Protein AF-A0A482YAK3-F1 (afdb_monomer)

InterPro domains:
  IPR003761 Exonuclease VII, small subunit [PF02609] (15-63)
  IPR003761 Exonuclease VII, small subunit [TIGR01280] (13-63)
  IPR037004 Exonuclease VII, small subunit superfamily [G3DSA:1.10.287.1040] (8-65)
  IPR037004 Exonuclease VII, small subunit superfamily [SSF116842] (9-61)

Foldseek 3Di:
DPPPDPQDDPVLLVVLVVLLVVLVVVVVVVPDDPVVNVVSVVSNVVSVVVNCVNPCPDPDDDDDDD

Structure (mmCIF, N/CA/C/O backbone):
data_AF-A0A482YAK3-F1
#
_entry.id   AF-A0A482YAK3-F1
#
loop_
_atom_site.group_PDB
_atom_site.id
_atom_site.type_symbol
_atom_site.label_atom_id
_atom_site.label_alt_id
_atom_site.label_comp_id
_atom_site.label_asym_id
_atom_site.label_entity_id
_atom_site.label_seq_id
_atom_site.pdbx_PDB_ins_code
_atom_site.Cartn_x
_atom_site.Cartn_y
_atom_site.Cartn_z
_atom_site.occupancy
_atom_site.B_iso_or_equiv
_atom_site.auth_seq_id
_atom_site.auth_comp_id
_atom_site.auth_asym_id
_atom_site.auth_atom_id
_atom_site.pdbx_PDB_model_num
ATOM 1 N N . MET A 1 1 ? 29.625 8.928 -20.193 1.00 38.72 1 MET A N 1
ATOM 2 C CA . MET A 1 1 ? 28.743 8.473 -19.108 1.00 38.72 1 MET A CA 1
ATOM 3 C C . MET A 1 1 ? 27.425 8.211 -19.797 1.00 38.72 1 MET A C 1
ATOM 5 O O . MET A 1 1 ? 26.842 9.166 -20.290 1.00 38.72 1 MET A O 1
ATOM 9 N N . SER A 1 2 ? 27.089 6.949 -20.038 1.00 45.69 2 SER A N 1
ATOM 10 C CA . SER A 1 2 ? 25.777 6.606 -20.582 1.00 45.69 2 SER A CA 1
ATOM 11 C C . SER A 1 2 ? 24.843 6.561 -19.383 1.00 45.69 2 SER A C 1
ATOM 13 O O . SER A 1 2 ? 24.958 5.635 -18.585 1.00 45.69 2 SER A O 1
ATOM 15 N N . ASP A 1 3 ? 24.015 7.589 -19.211 1.00 52.97 3 ASP A N 1
ATOM 16 C CA . ASP A 1 3 ? 22.844 7.516 -18.337 1.00 52.97 3 ASP A CA 1
ATOM 17 C C . ASP A 1 3 ? 21.850 6.588 -19.037 1.00 52.97 3 ASP A C 1
ATOM 19 O O . ASP A 1 3 ? 20.985 7.026 -19.792 1.00 52.97 3 ASP A O 1
ATOM 23 N N . THR A 1 4 ? 22.058 5.279 -18.897 1.00 52.53 4 THR A N 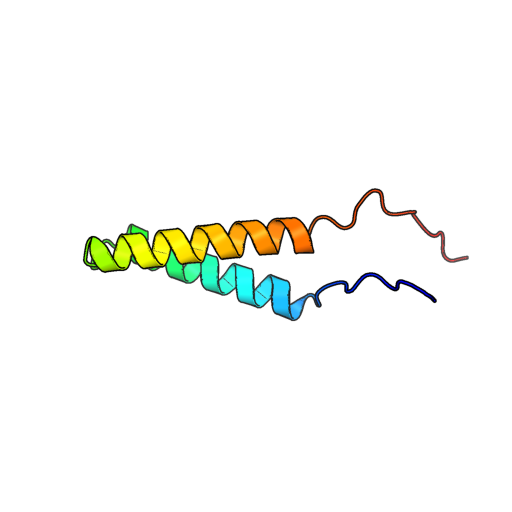1
ATOM 24 C CA . THR A 1 4 ? 20.981 4.331 -19.166 1.00 52.53 4 THR A CA 1
ATOM 25 C C . THR A 1 4 ? 19.954 4.580 -18.065 1.00 52.53 4 THR A C 1
ATOM 27 O O . THR A 1 4 ? 20.329 4.430 -16.899 1.00 52.53 4 THR A O 1
ATOM 30 N N . PRO A 1 5 ? 18.722 5.010 -18.388 1.00 58.69 5 PRO A N 1
ATOM 31 C CA . PRO A 1 5 ? 17.685 5.140 -17.376 1.00 58.69 5 PRO A CA 1
ATOM 32 C C . PRO A 1 5 ? 17.522 3.787 -16.681 1.00 58.69 5 PRO A C 1
ATOM 34 O O . PRO A 1 5 ? 17.531 2.744 -17.338 1.00 58.69 5 PRO A O 1
ATOM 37 N N . ASP A 1 6 ? 17.455 3.813 -15.354 1.00 64.25 6 ASP A N 1
ATOM 38 C CA . ASP A 1 6 ? 17.145 2.639 -14.545 1.00 64.25 6 ASP A CA 1
ATOM 39 C C . ASP A 1 6 ? 15.662 2.332 -14.767 1.00 64.25 6 ASP A C 1
ATOM 41 O O . ASP A 1 6 ? 14.799 2.890 -14.097 1.00 64.25 6 ASP A O 1
ATOM 45 N N . ILE A 1 7 ? 15.363 1.577 -15.829 1.00 65.50 7 ILE A N 1
ATOM 46 C CA . ILE A 1 7 ? 13.995 1.178 -16.151 1.00 65.50 7 ILE A CA 1
ATOM 47 C C . ILE A 1 7 ? 13.658 0.008 -15.221 1.00 65.50 7 ILE A C 1
ATOM 49 O O . ILE A 1 7 ? 14.317 -1.034 -15.326 1.00 65.50 7 ILE A O 1
ATOM 53 N N . PRO A 1 8 ? 12.671 0.160 -14.324 1.00 67.88 8 PRO A N 1
ATOM 54 C CA . PRO A 1 8 ? 12.222 -0.921 -13.460 1.00 67.88 8 PRO A CA 1
ATOM 55 C C . PRO A 1 8 ? 11.775 -2.109 -14.310 1.00 67.88 8 PRO A C 1
ATOM 57 O O . PRO A 1 8 ? 11.189 -1.943 -15.382 1.00 67.88 8 PRO A O 1
ATOM 60 N N . ASP A 1 9 ? 12.087 -3.322 -13.858 1.00 76.38 9 ASP A N 1
ATOM 61 C CA . ASP A 1 9 ? 11.647 -4.512 -14.575 1.00 76.38 9 ASP A CA 1
ATOM 62 C C . ASP A 1 9 ? 10.135 -4.736 -14.406 1.00 76.38 9 ASP A C 1
ATOM 64 O O . ASP A 1 9 ? 9.522 -4.344 -13.410 1.00 76.38 9 ASP A O 1
ATOM 68 N N . ASP A 1 10 ? 9.519 -5.405 -15.381 1.00 74.19 10 ASP A N 1
ATOM 69 C CA . ASP A 1 10 ? 8.082 -5.717 -15.361 1.00 74.19 10 ASP A CA 1
ATOM 70 C C . ASP A 1 10 ? 7.657 -6.494 -14.095 1.00 74.19 10 ASP A C 1
ATOM 72 O O . ASP A 1 10 ? 6.493 -6.443 -13.684 1.00 74.19 10 ASP A O 1
ATOM 76 N N . ALA A 1 11 ? 8.593 -7.223 -13.472 1.00 75.31 11 ALA A N 1
ATOM 77 C CA . ALA A 1 11 ? 8.360 -7.951 -12.230 1.00 75.31 11 ALA A CA 1
ATOM 78 C C . ALA A 1 11 ? 8.101 -6.988 -11.061 1.00 75.31 11 ALA A C 1
ATOM 80 O O . ALA A 1 11 ? 7.107 -7.153 -10.360 1.00 75.31 11 ALA A O 1
ATOM 81 N N . SER A 1 12 ? 8.909 -5.937 -10.912 1.00 86.75 12 SER A N 1
ATOM 82 C CA . SER A 1 12 ? 8.744 -4.924 -9.864 1.00 86.75 12 SER A CA 1
ATOM 83 C C . SER A 1 12 ? 7.437 -4.127 -9.992 1.00 86.75 12 SER A C 1
ATOM 85 O O . SER A 1 12 ? 6.769 -3.867 -8.991 1.00 86.75 12 SER A O 1
ATOM 87 N N . ILE A 1 13 ? 7.008 -3.814 -11.220 1.00 91.50 13 ILE A N 1
ATOM 88 C CA . ILE A 1 13 ? 5.715 -3.165 -11.505 1.00 91.50 13 ILE A CA 1
ATOM 89 C C . ILE A 1 13 ? 4.551 -4.081 -11.098 1.00 91.50 13 ILE A C 1
ATOM 91 O O . ILE A 1 13 ? 3.575 -3.636 -10.482 1.00 91.50 13 ILE A O 1
ATOM 95 N N . SER A 1 14 ? 4.656 -5.373 -11.425 1.00 93.38 14 SER A N 1
ATOM 96 C CA . SER A 1 14 ? 3.639 -6.374 -11.085 1.00 93.38 14 SER A CA 1
ATOM 97 C C . SER A 1 14 ? 3.531 -6.562 -9.570 1.00 93.38 14 SER A C 1
ATOM 99 O O . SER A 1 14 ? 2.431 -6.496 -9.030 1.00 93.38 14 SER A O 1
ATOM 101 N N . GLU A 1 15 ? 4.660 -6.684 -8.869 1.00 95.25 15 GLU A N 1
ATOM 102 C CA . GLU A 1 15 ? 4.714 -6.808 -7.406 1.00 95.25 15 GLU A CA 1
ATOM 103 C C . GLU A 1 15 ? 4.102 -5.588 -6.695 1.00 95.25 15 GLU A C 1
ATOM 105 O O . GLU A 1 15 ? 3.304 -5.740 -5.766 1.00 95.25 15 GLU A O 1
ATOM 110 N N . LYS A 1 16 ? 4.414 -4.365 -7.152 1.00 95.56 16 LYS A N 1
ATOM 111 C CA . LYS A 1 16 ? 3.808 -3.128 -6.621 1.00 95.56 16 LYS A CA 1
ATOM 112 C C . LYS A 1 16 ? 2.292 -3.103 -6.834 1.00 95.56 16 LYS A C 1
ATOM 114 O O . LYS A 1 16 ? 1.551 -2.676 -5.946 1.00 95.56 16 LYS A O 1
ATOM 119 N N . THR A 1 17 ? 1.827 -3.579 -7.989 1.00 96.75 17 THR A N 1
ATOM 120 C CA . THR A 1 17 ? 0.396 -3.653 -8.322 1.00 96.75 17 THR A CA 1
ATOM 121 C C . THR A 1 17 ? -0.330 -4.677 -7.451 1.00 96.75 17 THR A C 1
ATOM 123 O O . THR A 1 17 ? -1.350 -4.343 -6.852 1.00 96.75 17 THR A O 1
ATOM 126 N N . GLU A 1 18 ? 0.219 -5.884 -7.299 1.00 98.00 18 GLU A N 1
ATOM 127 C CA . GLU A 1 18 ? -0.330 -6.919 -6.411 1.00 98.00 18 GLU A CA 1
ATOM 128 C C . GLU A 1 18 ? -0.438 -6.403 -4.970 1.00 98.00 18 GLU A C 1
ATOM 130 O O . GLU A 1 18 ? -1.477 -6.540 -4.319 1.00 98.00 18 GLU A O 1
ATOM 135 N N . ARG A 1 19 ? 0.599 -5.712 -4.481 1.00 97.75 19 ARG A N 1
ATOM 136 C CA . ARG A 1 19 ? 0.580 -5.132 -3.137 1.00 97.75 19 ARG A CA 1
ATOM 137 C C . ARG A 1 19 ? -0.498 -4.057 -2.970 1.00 97.75 19 ARG A C 1
ATOM 139 O O . ARG A 1 19 ? -1.137 -3.989 -1.917 1.00 97.75 19 ARG A O 1
ATOM 146 N N . LEU A 1 20 ? -0.721 -3.225 -3.987 1.00 98.25 20 LEU A N 1
ATOM 147 C CA . LEU A 1 20 ? -1.800 -2.233 -3.984 1.00 98.25 20 LEU A CA 1
ATOM 148 C C . LEU A 1 20 ? -3.180 -2.892 -3.895 1.00 98.25 20 LEU A C 1
ATOM 150 O O . LEU A 1 20 ? -4.022 -2.433 -3.121 1.00 98.25 20 LEU A O 1
ATOM 154 N N . GLU A 1 21 ? -3.404 -3.979 -4.630 1.00 98.31 21 GLU A N 1
ATOM 155 C CA . GLU A 1 21 ? -4.658 -4.738 -4.578 1.00 98.31 21 GLU A CA 1
ATOM 156 C C . GLU A 1 21 ? -4.907 -5.331 -3.183 1.00 98.31 21 GLU A C 1
ATOM 158 O O . GLU A 1 21 ? -6.012 -5.212 -2.648 1.00 98.31 21 GLU A O 1
ATOM 163 N N . GLU A 1 22 ? -3.878 -5.888 -2.538 1.00 98.38 22 GLU A N 1
ATOM 164 C CA . GLU A 1 22 ? -3.974 -6.391 -1.160 1.00 98.38 22 GLU A CA 1
ATOM 165 C C . GLU A 1 22 ? -4.323 -5.297 -0.144 1.00 98.38 22 GLU A C 1
ATOM 167 O O . GLU A 1 22 ? -5.072 -5.537 0.810 1.00 98.38 22 GLU A O 1
ATOM 172 N N . ILE A 1 23 ? -3.743 -4.103 -0.302 1.00 98.38 23 ILE A N 1
ATOM 173 C CA . ILE A 1 23 ? -4.015 -2.953 0.566 1.00 98.38 23 ILE A CA 1
ATOM 174 C C . ILE A 1 23 ? -5.471 -2.511 0.404 1.00 98.38 23 ILE A C 1
ATOM 176 O O . ILE A 1 23 ? -6.162 -2.315 1.40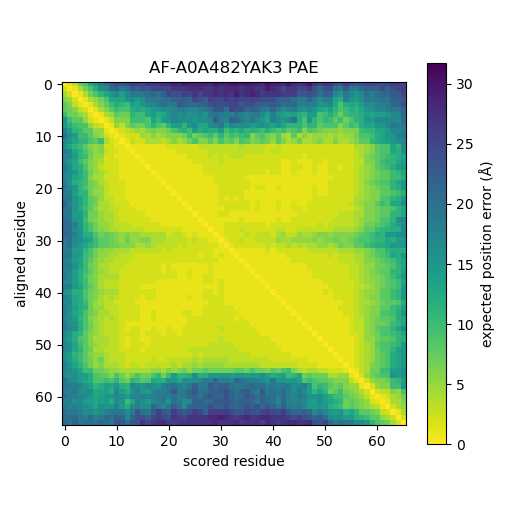6 1.00 98.38 23 ILE A O 1
ATOM 180 N N . ILE A 1 24 ? -5.944 -2.383 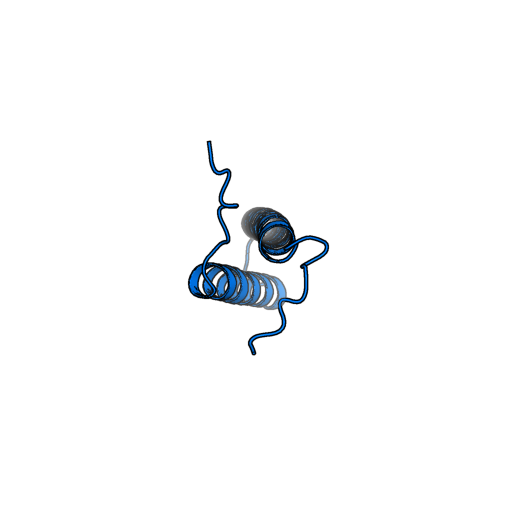-0.839 1.00 98.06 24 ILE A N 1
ATOM 181 C CA . ILE A 1 24 ? -7.329 -2.003 -1.142 1.00 98.06 24 ILE A CA 1
ATOM 182 C C . ILE A 1 24 ? -8.292 -3.021 -0.532 1.00 98.06 24 ILE A C 1
ATOM 184 O O 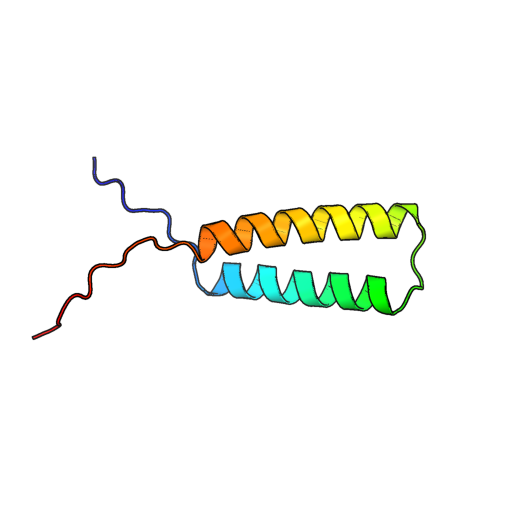. ILE A 1 24 ? -9.196 -2.623 0.198 1.00 98.06 24 ILE A O 1
ATOM 188 N N . ALA A 1 25 ? -8.050 -4.319 -0.731 1.00 98.00 25 ALA A N 1
ATOM 189 C CA . ALA A 1 25 ? -8.898 -5.373 -0.184 1.00 98.00 25 ALA A CA 1
ATOM 190 C C . ALA A 1 25 ? -9.003 -5.309 1.352 1.00 98.00 25 ALA A C 1
ATOM 192 O O . ALA A 1 25 ? -10.097 -5.419 1.901 1.00 98.00 25 ALA A O 1
ATOM 193 N N . GLN A 1 26 ? -7.890 -5.075 2.058 1.00 97.81 26 GLN A N 1
ATOM 194 C CA . GLN A 1 26 ? -7.892 -4.922 3.522 1.00 97.81 26 GLN A CA 1
ATOM 195 C C . GLN A 1 26 ? -8.648 -3.671 3.989 1.00 97.81 26 GLN A C 1
ATOM 197 O O . GLN A 1 26 ? -9.327 -3.701 5.015 1.00 97.81 26 GLN A O 1
ATOM 202 N N . LEU A 1 27 ? -8.518 -2.557 3.262 1.00 97.81 27 LEU A N 1
ATOM 203 C CA . LEU A 1 27 ? -9.231 -1.320 3.582 1.00 97.81 27 LEU A CA 1
ATOM 204 C C . LEU A 1 27 ? -10.739 -1.434 3.306 1.00 97.81 27 LEU A C 1
ATOM 206 O O . LEU A 1 27 ? -11.530 -0.880 4.068 1.00 97.81 27 LEU A O 1
ATOM 210 N N . GLU A 1 28 ? -11.136 -2.143 2.247 1.00 97.81 28 GLU A N 1
ATOM 211 C CA . GLU A 1 28 ? -12.539 -2.386 1.884 1.00 97.81 28 GLU A CA 1
ATOM 212 C C . GLU A 1 28 ? -13.246 -3.345 2.845 1.00 97.81 28 GLU A C 1
ATOM 214 O O . GLU A 1 28 ? -14.414 -3.130 3.173 1.00 97.81 28 GLU A O 1
ATOM 219 N N . ASP A 1 29 ? -12.542 -4.378 3.310 1.00 97.31 29 ASP A N 1
ATOM 220 C CA . ASP A 1 29 ? -13.052 -5.332 4.298 1.00 97.31 29 ASP A CA 1
ATOM 221 C C . ASP A 1 29 ? -13.364 -4.651 5.643 1.00 97.31 29 ASP A C 1
ATOM 223 O O . ASP A 1 29 ? -14.357 -4.955 6.307 1.00 97.31 29 ASP A O 1
ATOM 227 N N . GLY A 1 30 ? -12.565 -3.647 6.016 1.00 95.69 30 GLY A N 1
ATOM 228 C CA . GLY A 1 30 ? -12.831 -2.799 7.175 1.00 95.69 30 GLY A CA 1
ATOM 229 C C . GLY A 1 30 ? -12.540 -3.459 8.527 1.00 95.69 30 GLY A C 1
ATOM 230 O O . GLY A 1 30 ? -12.709 -2.803 9.558 1.00 95.69 30 GLY A O 1
ATOM 231 N N . GLU A 1 31 ? -12.039 -4.700 8.563 1.00 96.56 31 GLU A N 1
ATOM 232 C CA . GLU A 1 31 ? -11.560 -5.379 9.778 1.00 96.56 31 GLU A CA 1
ATOM 233 C C . GLU A 1 31 ? -10.148 -4.917 10.205 1.00 96.56 31 GLU A C 1
ATOM 235 O O . GLU A 1 31 ? -9.322 -5.689 10.694 1.00 96.56 31 GLU A O 1
ATOM 240 N N . VAL A 1 32 ? -9.857 -3.621 10.061 1.00 95.88 32 VAL A N 1
ATOM 241 C CA . VAL A 1 32 ? -8.586 -3.001 10.461 1.00 95.88 32 VAL A CA 1
ATOM 242 C C . VAL A 1 32 ? -8.818 -1.834 11.419 1.00 95.88 32 VAL A C 1
ATOM 244 O O . VAL A 1 32 ? -9.824 -1.127 11.360 1.00 95.88 32 VAL A O 1
ATOM 247 N N . SER A 1 33 ? -7.874 -1.609 12.337 1.00 97.88 33 SER A N 1
ATOM 248 C CA . SER A 1 33 ? -7.920 -0.426 13.202 1.00 97.88 33 SER A CA 1
ATOM 249 C C . SER A 1 33 ? -7.720 0.851 12.379 1.00 97.88 33 SER A C 1
ATOM 251 O O . SER A 1 33 ? -7.113 0.823 11.312 1.00 97.88 33 SER A O 1
ATOM 253 N N . LEU A 1 34 ? -8.168 2.001 12.894 1.00 97.88 34 LEU A N 1
ATOM 254 C CA . LEU A 1 34 ? -7.924 3.291 12.235 1.00 97.88 34 LEU A CA 1
ATOM 255 C C . LEU A 1 34 ? -6.424 3.575 12.060 1.00 97.88 34 LEU A C 1
ATOM 257 O O . LEU A 1 34 ? -6.014 4.108 11.035 1.00 97.88 34 LEU A O 1
ATOM 261 N N . GLU A 1 35 ? -5.610 3.226 13.056 1.00 98.25 35 GLU A N 1
ATOM 262 C CA . GLU A 1 35 ? -4.150 3.339 12.975 1.00 98.25 35 GLU A CA 1
ATOM 263 C C . GLU A 1 35 ? -3.613 2.504 11.810 1.00 98.25 35 GLU A C 1
ATOM 265 O O . GLU A 1 35 ? -2.949 3.039 10.924 1.00 98.25 35 GLU A O 1
ATOM 270 N N . ARG A 1 36 ? -4.019 1.231 11.731 1.00 97.38 36 ARG A N 1
ATOM 271 C CA . ARG A 1 36 ? -3.611 0.337 10.648 1.00 97.38 36 ARG A CA 1
ATOM 272 C C . ARG A 1 36 ? -4.110 0.806 9.282 1.00 97.38 36 ARG A C 1
ATOM 274 O O . ARG A 1 36 ? -3.372 0.730 8.306 1.00 97.38 36 ARG A O 1
ATOM 281 N N . ALA A 1 37 ? -5.329 1.331 9.205 1.00 98.19 37 ALA A N 1
ATOM 282 C CA . ALA A 1 37 ? -5.876 1.895 7.977 1.00 98.19 37 ALA A CA 1
ATOM 283 C C . ALA A 1 37 ? -5.057 3.102 7.482 1.00 98.19 37 ALA A C 1
ATOM 285 O O . ALA A 1 37 ? -4.839 3.239 6.282 1.00 98.19 37 ALA A O 1
ATOM 286 N N . ASN A 1 38 ? -4.557 3.952 8.388 1.00 98.31 38 ASN A N 1
ATOM 287 C CA . ASN A 1 38 ? -3.686 5.075 8.021 1.00 98.31 38 ASN A CA 1
ATOM 288 C C . ASN A 1 38 ? -2.315 4.607 7.517 1.00 98.31 38 ASN A C 1
ATOM 290 O O . ASN A 1 38 ? -1.795 5.179 6.558 1.00 98.31 38 ASN A O 1
ATOM 294 N N . GLU A 1 39 ? -1.738 3.571 8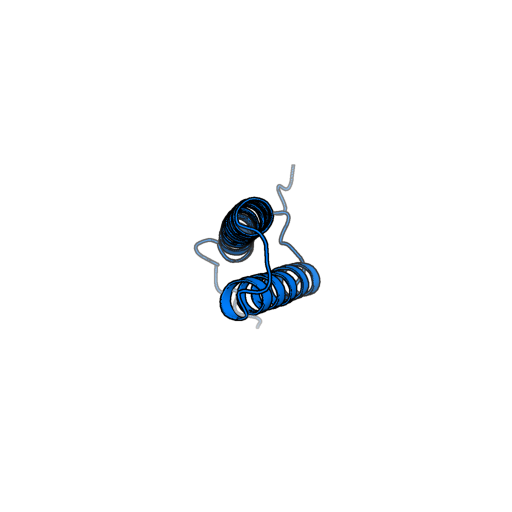.131 1.00 98.44 39 GLU A N 1
ATOM 295 C CA . GLU A 1 39 ? -0.492 2.961 7.649 1.00 98.44 39 GLU A CA 1
ATOM 296 C C . GLU A 1 39 ? -0.667 2.404 6.234 1.00 98.44 39 GLU A C 1
ATOM 298 O O . GLU A 1 39 ? 0.094 2.759 5.340 1.00 98.44 39 GLU A O 1
ATOM 303 N N . LEU A 1 40 ? -1.715 1.602 6.022 1.00 98.56 40 LEU A N 1
ATOM 304 C CA . LEU A 1 40 ? -2.052 1.011 4.726 1.00 98.56 40 LEU A CA 1
ATOM 305 C C . LEU A 1 40 ? -2.307 2.084 3.658 1.00 98.56 40 LEU A C 1
ATOM 307 O O . LEU A 1 40 ? -1.799 1.986 2.546 1.00 98.56 40 LEU A O 1
ATOM 311 N N . HIS A 1 41 ? -3.041 3.145 3.999 1.00 98.00 41 HIS A N 1
ATOM 312 C CA . HIS A 1 41 ? -3.263 4.277 3.099 1.00 98.00 41 HIS A CA 1
ATOM 313 C C . HIS A 1 41 ? -1.951 4.987 2.726 1.00 98.00 41 HIS A C 1
ATOM 315 O O . HIS A 1 41 ? -1.753 5.374 1.573 1.00 98.00 41 HIS A O 1
ATOM 321 N N . THR A 1 42 ? -1.048 5.169 3.693 1.00 98.44 42 THR A N 1
ATOM 322 C CA . THR A 1 42 ? 0.261 5.798 3.461 1.00 98.44 42 THR A CA 1
ATOM 323 C C . THR A 1 42 ? 1.126 4.932 2.550 1.00 98.44 42 THR A C 1
ATOM 325 O O . THR A 1 42 ? 1.667 5.437 1.569 1.00 98.44 42 THR A O 1
ATOM 328 N N . GLU A 1 43 ? 1.194 3.630 2.830 1.00 98.25 43 GLU A N 1
ATOM 329 C CA . GLU A 1 43 ? 1.896 2.644 2.005 1.00 98.25 43 GLU A CA 1
ATOM 330 C C . GLU A 1 43 ? 1.354 2.641 0.569 1.00 98.25 43 GLU A C 1
ATOM 332 O O . GLU A 1 43 ? 2.115 2.804 -0.381 1.00 98.25 43 GLU A O 1
ATOM 337 N N . GLY A 1 44 ? 0.031 2.555 0.403 1.00 98.19 44 GLY A N 1
ATOM 338 C CA . GLY A 1 44 ? -0.601 2.569 -0.916 1.00 98.19 44 GLY A CA 1
ATOM 339 C C . GLY A 1 44 ? -0.366 3.873 -1.683 1.00 98.19 44 GLY A C 1
ATOM 340 O O . GLY A 1 44 ? -0.166 3.851 -2.893 1.00 98.19 44 GLY A O 1
ATOM 341 N N . THR A 1 45 ? -0.328 5.017 -0.996 1.00 98.19 45 THR A N 1
ATOM 342 C CA . THR A 1 45 ? -0.022 6.306 -1.641 1.00 98.19 45 THR A CA 1
ATOM 343 C C . THR A 1 45 ? 1.413 6.344 -2.168 1.00 98.19 45 THR A C 1
ATOM 345 O O . THR A 1 45 ? 1.626 6.815 -3.282 1.00 98.19 45 THR A O 1
ATOM 348 N N . HIS A 1 46 ? 2.375 5.817 -1.406 1.00 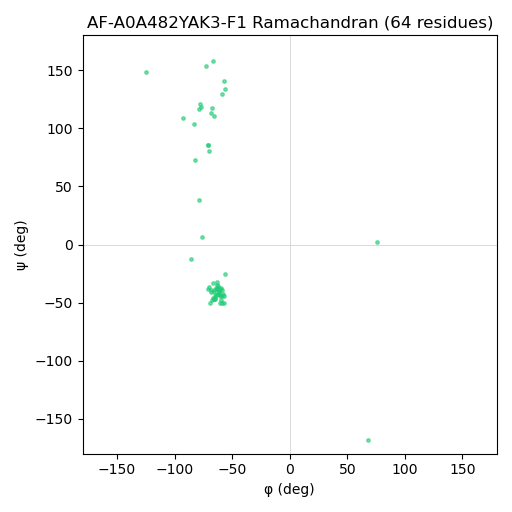97.25 46 HIS A N 1
ATOM 349 C CA . HIS A 1 46 ? 3.774 5.730 -1.829 1.00 97.25 46 HIS A CA 1
ATOM 350 C C . HIS A 1 46 ? 3.948 4.786 -3.024 1.00 97.25 46 HIS A C 1
ATOM 352 O O . HIS A 1 46 ? 4.554 5.157 -4.021 1.00 97.25 46 HIS A O 1
ATOM 358 N N . LEU A 1 47 ? 3.343 3.596 -2.968 1.00 96.81 47 LEU A N 1
ATOM 359 C CA . LEU A 1 47 ? 3.376 2.634 -4.074 1.00 96.81 47 LEU A CA 1
ATOM 360 C C . LEU A 1 47 ? 2.769 3.211 -5.361 1.00 96.81 47 LEU A C 1
ATOM 362 O O . LEU A 1 47 ? 3.281 2.962 -6.446 1.00 96.81 47 LEU A O 1
ATOM 366 N N . LEU A 1 48 ? 1.699 4.006 -5.255 1.00 96.38 48 LEU A N 1
ATOM 367 C CA . LEU A 1 48 ? 1.112 4.699 -6.405 1.00 96.38 48 LEU A CA 1
ATOM 368 C C . LEU A 1 48 ? 2.029 5.775 -6.993 1.00 96.38 48 LEU A C 1
ATOM 370 O O . LEU A 1 48 ? 1.953 6.028 -8.193 1.00 96.38 48 LEU A O 1
ATOM 374 N N . GLU A 1 49 ? 2.827 6.452 -6.170 1.00 94.94 49 GLU A N 1
ATOM 375 C CA . GLU A 1 49 ? 3.815 7.427 -6.636 1.00 94.94 49 GLU A CA 1
ATOM 376 C C . GLU A 1 49 ? 4.947 6.720 -7.381 1.00 94.94 49 GLU A C 1
ATOM 378 O O . GLU A 1 49 ? 5.185 7.038 -8.543 1.00 94.94 49 GLU A O 1
ATOM 383 N N . GLU A 1 50 ? 5.526 5.677 -6.785 1.00 92.19 50 GLU A N 1
ATOM 384 C CA . GLU A 1 50 ? 6.560 4.868 -7.435 1.00 92.19 50 GLU A CA 1
ATOM 385 C C . GLU A 1 50 ? 6.066 4.245 -8.744 1.00 92.19 50 GLU A C 1
ATOM 387 O O . GLU A 1 50 ? 6.747 4.312 -9.757 1.00 92.19 50 GLU A O 1
ATOM 392 N N . LEU A 1 51 ? 4.854 3.680 -8.766 1.00 93.12 51 LEU A N 1
ATOM 393 C CA . LEU A 1 51 ? 4.298 3.076 -9.977 1.00 93.12 51 LEU A CA 1
ATOM 394 C C . LEU A 1 51 ? 4.096 4.112 -11.093 1.00 93.12 51 LEU A C 1
ATOM 396 O O . LEU A 1 51 ? 4.210 3.788 -12.271 1.00 93.12 51 LEU A O 1
ATOM 400 N N . ARG A 1 52 ? 3.779 5.365 -10.744 1.00 90.75 52 ARG A N 1
ATOM 401 C CA . ARG A 1 52 ? 3.682 6.446 -11.734 1.00 90.75 52 ARG A CA 1
ATOM 402 C C . ARG A 1 52 ? 5.044 6.800 -12.305 1.00 90.75 52 ARG A C 1
ATOM 404 O O . ARG A 1 52 ? 5.108 7.035 -13.502 1.00 90.75 52 ARG A O 1
ATOM 411 N N . GLU A 1 53 ? 6.082 6.839 -11.477 1.00 89.38 53 GLU A N 1
ATOM 412 C CA . GLU A 1 53 ? 7.456 7.077 -11.928 1.00 89.38 53 GLU A CA 1
ATOM 413 C C . GLU A 1 53 ? 7.950 5.929 -12.817 1.00 89.38 53 GLU A C 1
ATOM 415 O O . GLU A 1 53 ? 8.467 6.176 -13.901 1.00 89.38 53 GLU A O 1
ATOM 420 N N . ASP A 1 54 ? 7.696 4.682 -12.414 1.00 88.12 54 ASP A N 1
ATOM 421 C CA . ASP A 1 54 ? 8.062 3.485 -13.175 1.00 88.12 54 ASP A CA 1
ATOM 422 C C . ASP A 1 54 ? 7.398 3.442 -14.563 1.00 88.12 54 ASP A C 1
ATOM 424 O O . ASP A 1 54 ? 8.002 3.011 -15.546 1.00 88.12 54 ASP A O 1
ATOM 428 N N . LEU A 1 55 ? 6.134 3.876 -14.645 1.00 87.81 55 LEU A N 1
ATOM 429 C CA . LEU A 1 55 ? 5.352 3.908 -15.885 1.00 87.81 55 LEU A CA 1
ATOM 430 C C . LEU A 1 55 ?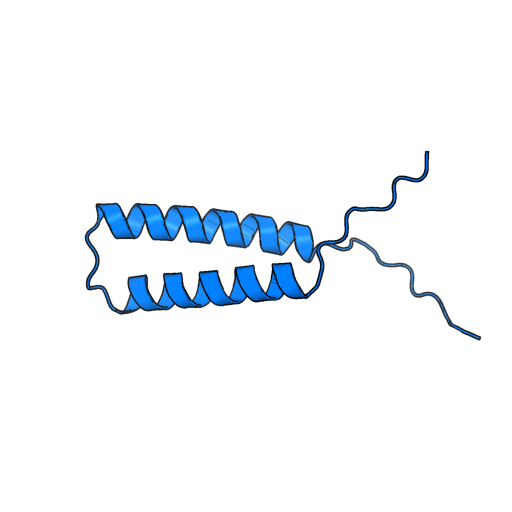 5.571 5.185 -16.709 1.00 87.81 55 LEU A C 1
ATOM 432 O O . LEU A 1 55 ? 5.147 5.237 -17.868 1.00 87.81 55 LEU A O 1
ATOM 436 N N . ASP A 1 56 ? 6.212 6.211 -16.148 1.00 85.38 56 ASP A N 1
ATOM 437 C CA . ASP A 1 56 ? 6.564 7.440 -16.858 1.00 85.38 56 ASP A CA 1
ATOM 438 C C . ASP A 1 56 ? 7.865 7.246 -17.649 1.00 85.38 56 ASP A C 1
ATOM 440 O O . ASP A 1 56 ? 8.933 7.759 -17.323 1.00 85.38 56 ASP A O 1
ATOM 444 N N . ILE A 1 57 ? 7.767 6.489 -18.745 1.00 75.44 57 ILE A N 1
ATOM 445 C CA . ILE A 1 57 ? 8.894 6.195 -19.651 1.00 75.44 57 ILE A CA 1
ATOM 446 C C . ILE A 1 57 ? 9.221 7.407 -20.566 1.00 75.44 57 ILE A C 1
ATOM 448 O O . ILE A 1 57 ? 10.059 7.321 -21.467 1.00 75.44 57 ILE A O 1
ATOM 452 N N . GLY A 1 58 ? 8.581 8.563 -20.345 1.00 74.50 58 GLY A N 1
ATOM 453 C CA . GLY A 1 58 ? 8.739 9.779 -21.145 1.00 74.50 58 GLY A CA 1
ATOM 454 C C . GLY A 1 58 ? 8.194 9.668 -22.578 1.00 74.50 58 GLY A C 1
ATOM 455 O O . GLY A 1 58 ? 7.484 8.727 -22.938 1.00 74.50 58 GLY A O 1
ATOM 456 N N . ASP A 1 59 ? 8.524 10.651 -23.426 1.00 69.69 59 ASP A N 1
ATOM 457 C CA . ASP A 1 59 ? 8.245 10.602 -24.870 1.00 69.69 59 ASP A CA 1
ATOM 458 C C . ASP A 1 59 ? 9.165 9.555 -25.524 1.00 69.69 59 ASP A C 1
ATOM 460 O O . ASP A 1 59 ? 10.266 9.856 -25.988 1.00 69.69 59 ASP A O 1
ATOM 464 N N . GLY A 1 60 ? 8.737 8.293 -25.512 1.00 65.25 60 GLY A N 1
ATOM 465 C CA . GLY A 1 60 ? 9.477 7.200 -26.134 1.00 65.25 60 GLY A CA 1
ATOM 466 C C . GLY A 1 60 ? 9.690 7.435 -27.635 1.00 65.25 60 GLY A C 1
ATOM 467 O O . GLY A 1 60 ? 8.743 7.689 -28.381 1.00 65.25 60 GLY A O 1
ATOM 468 N N . GLU A 1 61 ? 10.932 7.305 -28.111 1.00 68.50 61 GLU A N 1
ATOM 469 C CA . GLU A 1 61 ? 11.212 7.249 -29.549 1.00 68.50 61 GLU A CA 1
ATOM 470 C C . GLU A 1 61 ? 10.853 5.863 -30.103 1.00 68.50 61 GLU A C 1
ATOM 472 O O . GLU A 1 61 ? 11.451 4.846 -29.740 1.00 68.50 61 GLU A O 1
ATOM 477 N N . ILE A 1 62 ? 9.896 5.816 -31.035 1.00 78.56 62 ILE A N 1
ATOM 478 C CA . ILE A 1 62 ? 9.588 4.599 -31.792 1.00 78.56 62 ILE A CA 1
ATOM 479 C C . ILE A 1 62 ? 10.791 4.260 -32.676 1.00 78.56 62 ILE A C 1
ATOM 481 O O . ILE A 1 62 ? 11.074 4.947 -33.656 1.00 78.56 62 ILE A O 1
ATOM 485 N N . THR A 1 63 ? 11.490 3.174 -32.355 1.00 74.31 63 THR A N 1
ATOM 486 C CA . THR A 1 63 ? 12.571 2.644 -33.193 1.00 74.31 63 THR A CA 1
ATOM 487 C C . THR A 1 63 ? 12.012 1.589 -34.147 1.00 74.31 63 THR A C 1
ATOM 489 O O . THR A 1 63 ? 11.636 0.490 -33.741 1.00 74.31 63 THR A O 1
ATOM 492 N N . GLU A 1 64 ? 11.945 1.913 -35.441 1.00 79.44 64 GLU A N 1
ATOM 493 C CA . GLU A 1 64 ? 11.605 0.940 -36.485 1.00 79.44 64 GLU A CA 1
ATOM 494 C C . GLU A 1 64 ? 12.743 -0.084 -36.637 1.00 79.44 64 GLU A C 1
ATOM 496 O O . GLU A 1 64 ? 13.847 0.246 -37.078 1.00 79.44 64 GLU A O 1
ATOM 501 N N . ASN A 1 65 ? 12.476 -1.344 -36.284 1.00 69.12 65 ASN A N 1
ATOM 502 C CA . ASN A 1 65 ? 13.366 -2.460 -36.606 1.00 69.12 65 ASN A CA 1
ATOM 503 C C . ASN A 1 65 ? 13.178 -2.850 -38.082 1.00 69.12 65 ASN A C 1
ATOM 505 O O . ASN A 1 65 ? 12.067 -3.187 -38.495 1.00 69.12 65 ASN A O 1
ATOM 509 N N . ARG A 1 66 ? 14.261 -2.779 -38.864 1.00 59.69 66 ARG A N 1
ATOM 510 C CA . ARG A 1 66 ? 14.298 -3.079 -40.305 1.00 59.69 66 ARG A CA 1
ATOM 511 C C . ARG A 1 66 ? 14.630 -4.536 -40.598 1.00 59.69 66 ARG A C 1
ATOM 513 O O . ARG A 1 66 ? 15.546 -5.065 -39.934 1.00 59.69 66 ARG A O 1
#

Secondary structure (DSSP, 8-state):
------PPPHHHHHHHHHHHHHHHHHHHH--S-HHHHHHHHHHHHHHHHHHHHHH---S-------

Radius of gyration: 16.73 Å; Cα contacts (8 Å, |Δi|>4): 21; chains: 1; bounding box: 42×19×54 Å

Solvent-accessible surface area (backbone atoms only — not comparable to full-atom values): 4179 Å² total; per-residue (Å²): 133,84,84,70,77,89,71,72,54,74,65,59,58,47,53,50,48,54,51,43,53,55,44,50,52,50,60,71,70,53,91,56,52,72,70,54,47,50,50,45,51,52,53,44,53,50,49,53,51,53,51,50,56,64,68,57,73,69,93,68,79,86,76,85,87,129

Mean predicted aligned error: 7.77 Å

Nearest PDB structures (foldseek):
  8vc9-assembly1_B  TM=8.917E-01  e=3.175E+00  Leptospira interrogans serovar Copenhageni
  3d36-assembly1_B  TM=8.496E-01  e=5.981E+00  Geobacillus stearothermophilus 10
  3d36-assembly1_A  TM=8.095E-01  e=8.208E+00  Geobacillus stearothermophilus 10
  8bqs-assembly1_Do  TM=6.206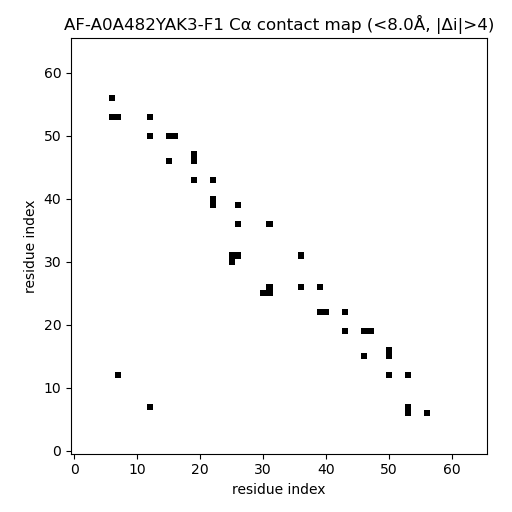E-01  e=8.208E+00  Tetrahymena thermophila SB210

Sequence (66 aa):
MSDTPDIPDDASISEKTER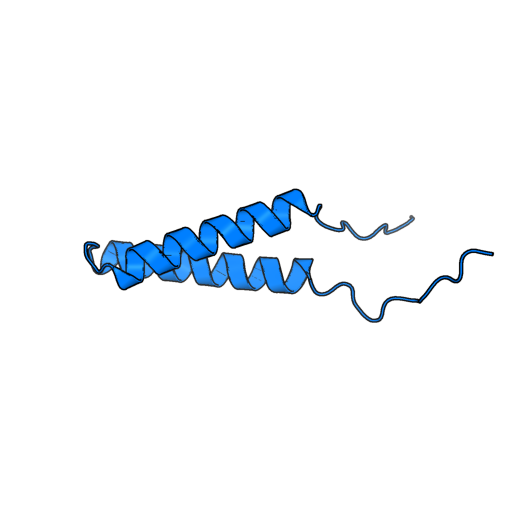LEEIIAQLEDGEVSLERANELHTEGTHLLEELREDLDIGDGEITENR

Organism: NCBI:txid392421

pLDDT: mean 86.33, std 15.44, range [38.72, 98.56]